Protein AF-A0AAW1RHQ0-F1 (afdb_monomer_lite)

Foldseek 3Di:
DLVVLLVLQLPLPDNVSNVLSNVVSVPCSVVDDPVLVVLSVVLSPDRDVLNVCCLCVLDPDDPSLVPRPNSVVSSVSSNVVCVVPPDPVRDDDRPDDDDPDPPPVPPDDDDDDDDDDDDD

Organism: NCBI:txid381761

Secondary structure (DSSP, 8-state):
-HHHHHHHHT-SS-HHHHHHHHHHHHHHGGG--HHHHHHHHHHHTS-HHHHHHHHHTSSPPPHHHHT-HHHHHHHHHHHHHHHHHS-GGGPPPTT-----S---TT----PPPPPP----

Sequence (120 aa):
MVNRLLYRSRQRGFLEMDLLVGQFAARRLPQMTEPELVAFSTVLDQENPDLFKWLTGQEAPSDAMEK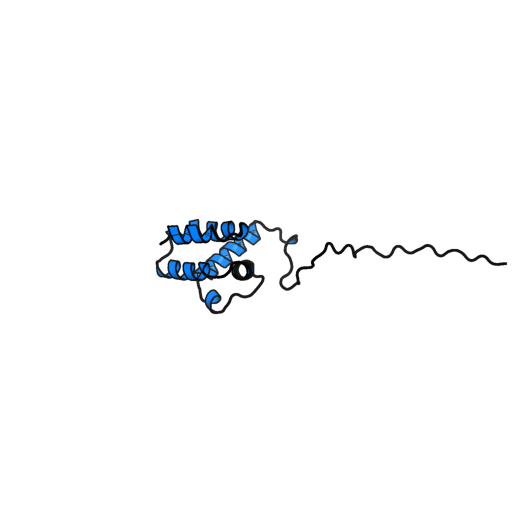NNTFKELREHVQAQLAAHCAPDATSVPGKPWVRGWDDNDVAPTKAPQAGELVS

InterPro domains:
  IPR005631 Flavinator of succinate dehydrogenase [PF03937] (3-77)
  IPR036714 Flavinator of succinate dehydrogenase superfamily [G3DSA:1.10.150.250] (1-83)
  IPR036714 Flavinator of succinate dehydrogenase superfamily [SSF109910] (3-66)

Structure (mmCIF, N/CA/C/O backbone):
data_AF-A0AAW1RHQ0-F1
#
_entry.id   AF-A0AAW1RHQ0-F1
#
loop_
_atom_site.group_PDB
_atom_site.id
_atom_site.type_symbol
_atom_site.label_atom_id
_atom_site.label_alt_id
_atom_site.label_comp_id
_atom_site.label_asym_id
_atom_site.label_entity_id
_atom_site.label_seq_id
_atom_site.pdbx_PDB_ins_code
_atom_site.Cartn_x
_atom_site.Cartn_y
_atom_site.Cartn_z
_atom_site.occupancy
_atom_site.B_iso_or_equiv
_atom_site.auth_seq_id
_atom_site.auth_comp_id
_atom_site.auth_asym_id
_atom_site.auth_atom_id
_atom_site.pdbx_PDB_model_num
ATOM 1 N N . MET A 1 1 ? -14.736 7.890 5.511 1.00 76.88 1 MET A N 1
ATOM 2 C CA . MET A 1 1 ? -13.412 7.240 5.654 1.00 76.88 1 MET A CA 1
ATOM 3 C C . MET A 1 1 ? -12.788 6.912 4.293 1.00 76.88 1 MET A C 1
ATOM 5 O O . MET A 1 1 ? -11.738 7.456 3.977 1.00 76.88 1 MET A O 1
ATOM 9 N N . VAL A 1 2 ? -13.463 6.110 3.459 1.00 87.75 2 VAL A N 1
ATOM 10 C CA . VAL A 1 2 ? -12.967 5.602 2.160 1.00 87.75 2 VAL A CA 1
ATOM 11 C C . VAL A 1 2 ? -12.448 6.691 1.212 1.00 87.75 2 VAL A C 1
ATOM 13 O O . VAL A 1 2 ? -11.311 6.607 0.763 1.00 87.75 2 VAL A O 1
ATOM 16 N N . ASN A 1 3 ? -13.213 7.763 0.977 1.00 89.88 3 ASN A N 1
ATOM 17 C CA . ASN A 1 3 ? -12.796 8.832 0.055 1.00 89.88 3 ASN A CA 1
ATOM 18 C C . ASN A 1 3 ? -11.494 9.529 0.485 1.00 89.88 3 ASN A C 1
ATOM 20 O O . ASN A 1 3 ? -10.689 9.907 -0.360 1.00 89.88 3 ASN A O 1
ATOM 24 N N . ARG A 1 4 ? -11.259 9.661 1.798 1.00 91.81 4 ARG A N 1
ATOM 25 C CA . ARG A 1 4 ? -10.027 10.255 2.338 1.00 91.81 4 ARG A CA 1
ATOM 26 C C . ARG A 1 4 ? -8.821 9.347 2.093 1.00 91.81 4 ARG A C 1
ATOM 28 O O . ARG A 1 4 ? -7.761 9.845 1.730 1.00 91.81 4 ARG A O 1
ATOM 35 N N . LEU A 1 5 ? -8.983 8.036 2.275 1.00 92.38 5 LEU A N 1
ATOM 36 C CA . LEU A 1 5 ? -7.925 7.053 2.021 1.00 92.38 5 LEU A CA 1
ATOM 37 C C . LEU A 1 5 ? -7.617 6.945 0.526 1.00 92.38 5 LEU A C 1
ATOM 39 O O . LEU A 1 5 ? -6.451 6.937 0.145 1.00 92.38 5 LEU A O 1
ATOM 43 N N . LEU A 1 6 ? -8.648 6.966 -0.323 1.00 93.31 6 LEU A N 1
ATOM 44 C CA . LEU A 1 6 ? -8.476 6.985 -1.774 1.00 93.31 6 LEU A CA 1
ATOM 45 C C . LEU A 1 6 ? -7.719 8.237 -2.229 1.00 93.31 6 LEU A C 1
ATOM 47 O O . LEU A 1 6 ? -6.787 8.144 -3.022 1.00 93.31 6 LEU A O 1
ATOM 51 N N . TYR A 1 7 ? -8.073 9.404 -1.695 1.00 92.75 7 TYR A N 1
ATOM 52 C CA . TYR A 1 7 ? -7.362 10.642 -1.996 1.00 92.75 7 TYR A CA 1
ATOM 53 C C . TYR A 1 7 ? -5.893 10.581 -1.552 1.00 92.75 7 TYR A C 1
ATOM 55 O O . TYR A 1 7 ? -5.004 10.838 -2.358 1.00 92.75 7 TYR A O 1
ATOM 63 N N . ARG A 1 8 ? -5.625 10.143 -0.312 1.00 92.12 8 ARG A N 1
ATOM 64 C CA . ARG A 1 8 ? -4.252 9.966 0.198 1.00 92.12 8 ARG A CA 1
ATOM 65 C C . ARG A 1 8 ? -3.440 8.948 -0.604 1.00 92.12 8 ARG A C 1
ATOM 67 O O . ARG A 1 8 ? -2.235 9.115 -0.724 1.00 92.12 8 ARG A O 1
ATOM 74 N N . SER A 1 9 ? -4.079 7.920 -1.164 1.00 91.44 9 SER A N 1
ATOM 75 C CA . SER A 1 9 ? -3.396 6.927 -2.005 1.00 91.44 9 SER A CA 1
ATOM 76 C C . SER A 1 9 ? -2.945 7.465 -3.366 1.00 91.44 9 SER A C 1
ATOM 78 O O . SER A 1 9 ? -2.086 6.853 -3.984 1.00 91.44 9 SER A O 1
ATOM 80 N N . ARG A 1 10 ? -3.521 8.588 -3.822 1.00 91.75 10 ARG A N 1
ATOM 81 C CA . ARG A 1 10 ? -3.255 9.210 -5.131 1.00 91.75 10 ARG A CA 1
ATOM 82 C C . ARG A 1 10 ? -2.448 10.508 -5.047 1.00 91.75 10 ARG A C 1
ATOM 84 O O . ARG A 1 10 ? -2.269 11.171 -6.062 1.00 91.75 10 ARG A O 1
ATOM 91 N N . GLN A 1 11 ? -2.082 10.936 -3.841 1.00 89.94 11 GLN A N 1
ATOM 92 C CA . GLN A 1 11 ? -1.378 12.196 -3.603 1.00 89.94 11 GLN A CA 1
ATOM 93 C C . GLN A 1 11 ? -0.148 11.976 -2.741 1.00 89.94 11 GLN A C 1
ATOM 95 O O . GLN A 1 11 ? 0.004 12.570 -1.672 1.00 89.94 11 GLN A O 1
ATOM 100 N N . ARG A 1 12 ? 0.723 11.083 -3.200 1.00 87.81 12 ARG A N 1
ATOM 101 C CA . ARG A 1 12 ? 1.992 10.800 -2.538 1.00 87.81 12 ARG A CA 1
ATOM 102 C C . ARG A 1 12 ? 3.158 11.557 -3.166 1.00 87.81 12 ARG A C 1
ATOM 104 O O . ARG A 1 12 ? 4.201 11.649 -2.532 1.00 87.81 12 ARG A O 1
ATOM 111 N N . GLY A 1 13 ? 2.985 12.135 -4.358 1.00 86.38 13 GLY A N 1
ATOM 112 C CA . GLY A 1 13 ? 4.032 12.899 -5.051 1.00 86.38 13 GLY A CA 1
ATOM 113 C C . GLY A 1 13 ? 4.995 12.026 -5.858 1.00 86.38 13 GLY A C 1
ATOM 114 O O . GLY A 1 13 ? 5.976 12.533 -6.394 1.00 86.38 13 GLY A O 1
ATOM 115 N N . PHE A 1 14 ? 4.700 10.728 -5.962 1.00 88.25 14 PHE A N 1
ATOM 116 C CA . PHE A 1 14 ? 5.425 9.759 -6.773 1.00 88.25 14 PHE A CA 1
ATOM 117 C C . PHE A 1 14 ? 4.410 9.087 -7.690 1.00 88.25 14 PHE A C 1
ATOM 119 O O . PHE A 1 14 ? 3.572 8.312 -7.223 1.00 88.25 14 PHE A O 1
ATOM 126 N N . LEU A 1 15 ? 4.454 9.428 -8.981 1.00 89.56 15 LEU A N 1
ATOM 127 C CA . LEU A 1 15 ? 3.421 9.040 -9.941 1.00 89.56 15 LEU A CA 1
ATOM 128 C C . LEU A 1 15 ? 3.271 7.517 -10.008 1.00 89.56 15 LEU A C 1
ATOM 130 O O . LEU A 1 15 ? 2.156 7.003 -10.056 1.00 89.56 15 LEU A O 1
ATOM 134 N N . GLU A 1 16 ? 4.383 6.791 -9.948 1.00 89.25 16 GLU A N 1
ATOM 135 C CA . GLU A 1 16 ? 4.420 5.333 -9.936 1.00 89.25 16 GLU A CA 1
ATOM 136 C C . GLU A 1 16 ? 3.666 4.766 -8.729 1.00 89.25 16 GLU A C 1
ATOM 138 O O . GLU A 1 16 ? 2.857 3.850 -8.873 1.00 89.25 16 GLU A O 1
ATOM 143 N N . MET A 1 17 ? 3.869 5.338 -7.539 1.00 91.06 17 MET A N 1
ATOM 144 C CA . MET A 1 17 ? 3.136 4.919 -6.344 1.00 91.06 17 MET A CA 1
ATOM 145 C C . MET A 1 17 ? 1.660 5.287 -6.420 1.00 91.06 17 MET A C 1
ATOM 147 O O . MET A 1 17 ? 0.816 4.479 -6.036 1.00 91.06 17 MET A O 1
ATOM 151 N N . ASP A 1 18 ? 1.347 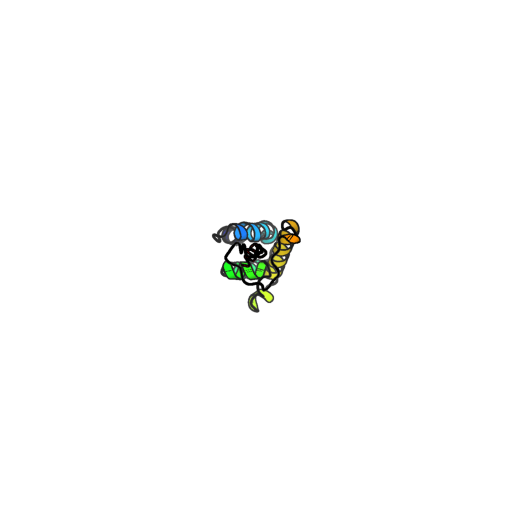6.482 -6.918 1.00 92.31 18 ASP A N 1
ATOM 152 C CA . ASP A 1 18 ? -0.028 6.956 -7.051 1.00 92.31 18 ASP A CA 1
ATOM 153 C C . ASP A 1 18 ? -0.832 6.051 -8.002 1.00 92.31 18 ASP A C 1
ATOM 155 O O . ASP A 1 18 ? -2.009 5.777 -7.754 1.00 92.31 18 ASP A O 1
ATOM 159 N N . LEU A 1 19 ? -0.194 5.518 -9.050 1.00 91.50 19 LEU A N 1
ATOM 160 C CA . LEU A 1 19 ? -0.796 4.532 -9.948 1.00 91.50 19 LEU A CA 1
ATOM 161 C C . LEU A 1 19 ? -0.960 3.166 -9.269 1.00 91.50 19 LEU A C 1
ATOM 163 O O . LEU A 1 19 ? -2.078 2.650 -9.214 1.00 91.50 19 LEU A O 1
ATOM 167 N N . LEU A 1 20 ? 0.118 2.606 -8.713 1.00 91.81 20 LEU A N 1
ATOM 168 C CA . LEU A 1 20 ? 0.118 1.272 -8.101 1.00 91.81 20 LEU A CA 1
ATOM 169 C C . LEU A 1 20 ? -0.847 1.182 -6.907 1.00 91.81 20 LEU A C 1
ATOM 171 O O . LEU A 1 20 ? -1.741 0.334 -6.856 1.00 91.81 20 LEU A O 1
ATOM 175 N N . VAL A 1 21 ? -0.701 2.093 -5.945 1.00 93.38 21 VAL A N 1
ATOM 176 C CA . VAL A 1 21 ? -1.509 2.109 -4.720 1.00 93.38 21 VAL A CA 1
ATOM 177 C C . VAL A 1 21 ? -2.908 2.648 -5.009 1.00 93.38 21 VAL A C 1
ATOM 179 O O . VAL A 1 21 ? -3.889 2.122 -4.481 1.00 93.38 21 VAL A O 1
ATOM 182 N N . GLY A 1 22 ? -3.042 3.652 -5.879 1.00 93.06 22 GLY A N 1
ATOM 183 C CA . GLY A 1 22 ? -4.336 4.237 -6.227 1.00 93.06 22 GLY A CA 1
ATOM 184 C C . GLY A 1 22 ? -5.260 3.274 -6.976 1.00 93.06 22 GLY A C 1
ATOM 185 O O . GLY A 1 22 ? -6.476 3.296 -6.747 1.00 93.06 22 GLY A O 1
ATOM 186 N N . GLN A 1 23 ? -4.719 2.403 -7.837 1.00 93.31 23 GLN A N 1
ATOM 187 C CA . GLN A 1 23 ? -5.513 1.400 -8.551 1.00 93.31 23 GLN A CA 1
ATOM 188 C C . GLN A 1 23 ? -5.958 0.252 -7.633 1.00 93.31 23 GLN A C 1
ATOM 190 O O . GLN A 1 23 ? -7.087 -0.236 -7.766 1.00 93.31 23 GLN A O 1
ATOM 195 N N . PHE A 1 24 ? -5.111 -0.151 -6.681 1.00 95.00 24 PHE A N 1
ATOM 196 C CA . PHE A 1 24 ? -5.491 -1.073 -5.608 1.00 95.00 24 PHE A CA 1
ATOM 197 C C . PHE A 1 24 ? -6.597 -0.469 -4.733 1.00 95.00 24 PHE A C 1
ATOM 199 O O . PHE A 1 24 ? -7.659 -1.070 -4.553 1.00 95.00 24 PHE A O 1
ATOM 206 N N . ALA A 1 25 ? -6.384 0.758 -4.253 1.00 94.69 25 ALA A N 1
ATOM 207 C CA . ALA A 1 25 ? -7.293 1.465 -3.361 1.00 94.69 25 ALA A CA 1
ATOM 208 C C . ALA A 1 25 ? -8.684 1.647 -3.984 1.00 94.69 25 ALA A C 1
ATOM 210 O O . ALA A 1 25 ? -9.692 1.373 -3.335 1.00 94.69 25 ALA A O 1
ATOM 211 N N . ALA A 1 26 ? -8.760 2.037 -5.259 1.00 94.00 26 ALA A N 1
ATOM 212 C CA . ALA A 1 26 ? -10.033 2.202 -5.962 1.00 94.00 26 ALA A CA 1
ATOM 213 C C . ALA A 1 26 ? -10.853 0.901 -6.041 1.00 94.00 26 ALA A C 1
ATOM 215 O O . ALA A 1 26 ? -12.081 0.952 -6.023 1.00 94.00 26 ALA A O 1
ATOM 216 N N . ARG A 1 27 ? -10.184 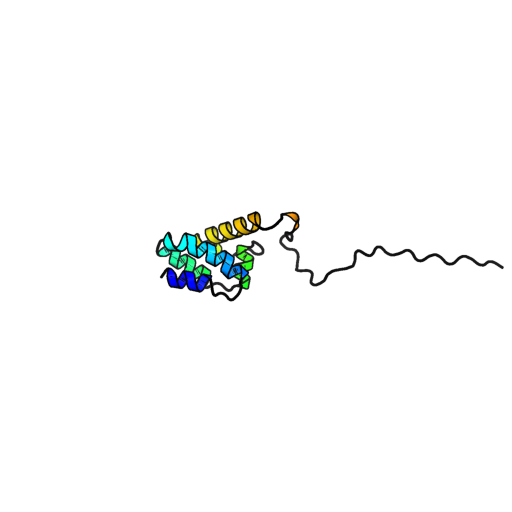-0.258 -6.115 1.00 93.50 27 ARG A N 1
ATOM 217 C CA . ARG A 1 27 ? -10.832 -1.572 -6.229 1.00 93.50 27 ARG A CA 1
ATOM 218 C C . ARG A 1 27 ? -11.191 -2.177 -4.874 1.00 93.50 27 ARG A C 1
ATOM 220 O O . ARG A 1 27 ? -12.279 -2.738 -4.740 1.00 93.50 27 ARG A O 1
ATOM 227 N N . ARG A 1 28 ? -10.302 -2.078 -3.880 1.00 93.81 28 ARG A N 1
ATOM 228 C CA . ARG A 1 28 ? -10.468 -2.763 -2.588 1.00 93.81 28 ARG A CA 1
ATOM 229 C C . ARG A 1 28 ? -11.127 -1.910 -1.507 1.00 93.81 28 ARG A C 1
ATOM 231 O O . ARG A 1 28 ? -11.925 -2.459 -0.757 1.00 93.81 28 ARG A O 1
ATOM 238 N N . LEU A 1 29 ? -10.894 -0.592 -1.447 1.00 92.25 29 LEU A N 1
ATOM 239 C CA . LEU A 1 29 ? -11.462 0.251 -0.379 1.00 92.25 29 LEU A CA 1
ATOM 240 C C . LEU A 1 29 ? -12.996 0.169 -0.237 1.00 92.25 29 LEU A C 1
ATOM 242 O O . LEU A 1 29 ? -13.461 0.213 0.899 1.00 92.25 29 LEU A O 1
ATOM 246 N N . PRO A 1 30 ? -13.801 0.045 -1.314 1.00 92.31 30 PRO A N 1
ATOM 247 C CA . PRO A 1 30 ? -15.255 -0.097 -1.177 1.00 92.31 30 PRO A CA 1
ATOM 248 C C . PRO A 1 30 ? -15.703 -1.426 -0.549 1.00 92.31 30 PRO A C 1
ATOM 250 O O . PRO A 1 30 ? -16.843 -1.530 -0.112 1.00 92.31 30 PRO A O 1
ATOM 253 N N . GLN A 1 31 ? -14.832 -2.439 -0.545 1.00 93.12 31 GLN A N 1
ATOM 254 C CA . GLN A 1 31 ? -15.112 -3.803 -0.082 1.00 93.12 31 GLN A CA 1
ATOM 255 C C . GLN A 1 31 ? -14.469 -4.105 1.280 1.00 93.12 31 GLN A C 1
ATOM 257 O O . GLN A 1 31 ? -14.712 -5.167 1.845 1.00 93.12 31 GLN A O 1
ATOM 262 N N . MET A 1 32 ? -13.638 -3.192 1.787 1.00 92.81 32 MET A N 1
ATOM 263 C CA . MET A 1 32 ? -12.924 -3.350 3.049 1.00 92.81 32 MET A CA 1
ATOM 264 C C . MET A 1 32 ? -13.822 -3.049 4.249 1.00 92.81 32 MET A C 1
ATOM 266 O O . MET A 1 32 ? -14.589 -2.084 4.269 1.00 92.81 32 MET A O 1
ATOM 270 N N . THR A 1 33 ? -13.655 -3.855 5.284 1.00 94.75 33 THR A N 1
ATOM 271 C CA . THR A 1 33 ? -14.200 -3.646 6.622 1.00 94.75 33 THR A CA 1
ATOM 272 C C . THR A 1 33 ? -13.447 -2.531 7.356 1.00 94.75 33 THR A C 1
ATOM 274 O O . THR A 1 33 ? -12.326 -2.160 7.012 1.00 94.75 33 THR A O 1
ATOM 277 N N . GLU A 1 34 ? -14.047 -1.980 8.409 1.00 92.94 34 GLU A N 1
ATOM 278 C CA . GLU A 1 34 ? -13.424 -0.934 9.226 1.00 92.94 34 GLU A CA 1
ATOM 279 C C . GLU A 1 34 ? -12.007 -1.269 9.750 1.00 92.94 34 GLU A C 1
ATOM 281 O O . GLU A 1 34 ? -11.122 -0.424 9.583 1.00 92.94 34 GLU A O 1
ATOM 286 N N . PRO A 1 35 ? -11.714 -2.471 10.297 1.00 93.81 35 PRO A N 1
ATOM 287 C CA . PRO A 1 35 ? -10.349 -2.815 10.704 1.00 93.81 35 PRO A CA 1
ATOM 288 C C . PRO A 1 35 ? -9.363 -2.870 9.527 1.00 93.81 35 PRO A C 1
ATOM 290 O O . PRO A 1 35 ? -8.208 -2.475 9.682 1.00 93.81 35 PRO A O 1
ATOM 293 N N . GLU A 1 36 ? -9.802 -3.286 8.337 1.00 93.44 36 GLU A N 1
ATOM 294 C CA . GLU A 1 36 ? -8.959 -3.291 7.133 1.00 93.44 36 GLU A CA 1
ATOM 295 C C . GLU A 1 36 ? -8.665 -1.871 6.640 1.00 93.44 36 GLU A C 1
ATOM 297 O O . GLU A 1 36 ? -7.549 -1.596 6.198 1.00 93.44 36 GLU A O 1
ATOM 302 N N . LEU A 1 37 ? -9.625 -0.948 6.765 1.00 94.19 37 LEU A N 1
ATOM 303 C CA . LEU A 1 37 ? -9.422 0.470 6.457 1.00 94.19 37 LEU A CA 1
ATOM 304 C C . LEU A 1 37 ? -8.417 1.121 7.415 1.00 94.19 37 LEU A C 1
ATOM 306 O O . LEU A 1 37 ? -7.605 1.941 6.982 1.00 94.19 37 LEU A O 1
ATOM 310 N N . VAL A 1 38 ? -8.442 0.755 8.701 1.00 94.75 38 VAL A N 1
ATOM 311 C CA . VAL A 1 38 ? -7.439 1.201 9.682 1.00 94.75 38 VAL A CA 1
ATOM 312 C C . VAL A 1 38 ? -6.067 0.636 9.329 1.00 94.75 38 VAL A C 1
ATOM 314 O O . VAL A 1 38 ? -5.103 1.395 9.242 1.00 94.75 38 VAL A O 1
ATOM 317 N N . ALA A 1 39 ? -5.988 -0.663 9.031 1.00 94.50 39 ALA A N 1
ATOM 318 C CA . ALA A 1 39 ? -4.750 -1.304 8.605 1.00 94.50 39 ALA A CA 1
ATOM 319 C C . ALA A 1 39 ? -4.188 -0.669 7.322 1.00 94.50 39 ALA A C 1
ATOM 321 O O . ALA A 1 39 ? -2.981 -0.443 7.225 1.00 94.50 39 ALA A O 1
ATOM 322 N N . PHE A 1 40 ? -5.047 -0.312 6.361 1.00 95.06 40 PHE A N 1
ATOM 323 C CA . PHE A 1 40 ? -4.642 0.417 5.160 1.00 95.06 40 PHE A CA 1
ATOM 324 C C . PHE A 1 40 ? -4.156 1.832 5.477 1.00 95.06 40 PHE A C 1
ATOM 326 O O . PHE A 1 40 ? -3.176 2.287 4.894 1.00 95.06 40 PHE A O 1
ATOM 333 N N . SER A 1 41 ? -4.796 2.530 6.420 1.00 94.44 41 SER A N 1
ATOM 334 C CA . SER A 1 41 ? -4.321 3.838 6.878 1.00 94.44 41 SER A CA 1
ATOM 335 C C . SER A 1 41 ? -2.897 3.749 7.424 1.00 94.44 41 SER A C 1
ATOM 337 O O . SER A 1 41 ? -2.079 4.589 7.071 1.00 94.44 41 SER A O 1
ATOM 339 N N . THR A 1 42 ? -2.573 2.710 8.201 1.00 94.44 42 THR A N 1
ATOM 340 C CA . THR A 1 42 ? -1.212 2.495 8.722 1.00 94.44 42 THR A CA 1
ATOM 341 C C . THR A 1 42 ? -0.189 2.280 7.605 1.00 94.44 42 THR A C 1
ATOM 343 O O . THR A 1 42 ? 0.932 2.776 7.702 1.00 94.44 42 THR A O 1
ATOM 346 N N . VAL A 1 43 ? -0.568 1.591 6.520 1.00 93.81 43 VAL A N 1
ATOM 347 C CA . VAL A 1 43 ? 0.274 1.484 5.312 1.00 93.81 43 VAL A CA 1
ATOM 348 C C . VAL A 1 43 ? 0.461 2.861 4.675 1.00 93.81 43 VAL A C 1
ATOM 350 O O . VAL A 1 43 ? 1.569 3.229 4.291 1.00 93.81 43 VAL A O 1
ATOM 353 N N . LEU A 1 44 ? -0.613 3.654 4.603 1.00 92.56 44 LEU A N 1
ATOM 354 C CA . LEU A 1 44 ? -0.573 5.000 4.040 1.00 92.56 44 LEU A CA 1
ATOM 355 C C . LEU A 1 44 ? 0.184 6.032 4.898 1.00 92.56 44 LEU A C 1
ATOM 357 O O . LEU A 1 44 ? 0.421 7.139 4.405 1.00 92.56 44 LEU A O 1
ATOM 361 N N . ASP A 1 45 ? 0.566 5.695 6.125 1.00 93.19 45 ASP A N 1
ATOM 362 C CA . ASP A 1 45 ? 1.410 6.529 6.986 1.00 93.19 45 ASP A CA 1
ATOM 363 C C . ASP A 1 45 ? 2.911 6.200 6.839 1.00 93.19 45 ASP A C 1
ATOM 365 O O . ASP A 1 45 ? 3.740 6.882 7.430 1.00 93.19 45 ASP A O 1
ATOM 369 N N . GLN A 1 46 ? 3.277 5.192 6.034 1.00 93.31 46 GLN A N 1
ATOM 370 C CA . GLN A 1 46 ? 4.676 4.891 5.710 1.00 93.31 46 GLN A CA 1
ATOM 371 C C . GLN A 1 46 ? 5.231 5.828 4.629 1.00 93.31 46 GLN A C 1
ATOM 373 O O . GLN A 1 46 ? 4.536 6.156 3.651 1.00 93.31 46 GLN A O 1
ATOM 378 N N . GLU A 1 47 ? 6.512 6.170 4.782 1.00 90.81 47 GLU A N 1
ATOM 379 C CA . GLU A 1 47 ? 7.291 6.983 3.847 1.00 90.81 47 GLU A CA 1
ATOM 380 C C . GLU A 1 47 ? 7.398 6.320 2.467 1.00 90.81 47 GLU A C 1
ATOM 382 O O . GLU A 1 47 ? 7.521 5.100 2.335 1.00 90.81 47 GLU A O 1
ATOM 387 N N . ASN A 1 48 ? 7.364 7.137 1.413 1.00 89.81 48 ASN A N 1
ATOM 388 C CA . ASN A 1 48 ? 7.353 6.651 0.032 1.00 89.81 48 ASN A CA 1
ATOM 389 C C . ASN A 1 48 ? 8.570 5.796 -0.360 1.00 89.81 48 ASN A C 1
ATOM 391 O O . ASN A 1 48 ? 8.352 4.742 -0.960 1.00 89.81 48 ASN A O 1
ATOM 395 N N . PRO A 1 49 ? 9.826 6.195 -0.061 1.00 88.94 49 PRO A N 1
ATOM 396 C CA . PRO A 1 49 ? 10.996 5.450 -0.523 1.00 88.94 49 PRO A CA 1
ATOM 397 C C . PRO A 1 49 ? 11.033 4.026 0.028 1.00 88.94 49 PRO A C 1
ATOM 399 O O . PRO A 1 49 ? 11.336 3.088 -0.707 1.00 88.94 49 PRO A O 1
ATOM 402 N N . ASP A 1 50 ? 10.691 3.858 1.302 1.00 90.94 50 ASP A N 1
ATOM 403 C CA . ASP A 1 50 ? 10.736 2.557 1.962 1.00 90.94 50 ASP A CA 1
ATOM 404 C C . ASP A 1 50 ? 9.528 1.709 1.572 1.00 90.94 50 ASP A C 1
ATOM 406 O O . ASP A 1 50 ? 9.689 0.551 1.184 1.00 90.94 50 ASP A O 1
ATOM 410 N N . LEU A 1 51 ? 8.331 2.311 1.514 1.00 92.00 51 LEU A N 1
ATOM 411 C CA . LEU A 1 51 ? 7.144 1.618 1.023 1.00 92.00 51 LEU A CA 1
ATOM 412 C C . LEU A 1 51 ? 7.353 1.093 -0.405 1.00 92.00 51 LEU A C 1
ATOM 414 O O . LEU A 1 51 ? 6.983 -0.041 -0.704 1.00 92.00 51 LEU A O 1
ATOM 418 N N . PHE A 1 52 ? 7.983 1.876 -1.281 1.00 90.81 52 PHE A N 1
ATOM 419 C CA . PHE A 1 52 ? 8.281 1.450 -2.645 1.00 90.81 52 PHE A CA 1
ATOM 420 C C . PHE A 1 52 ? 9.242 0.253 -2.690 1.00 90.81 52 PHE A C 1
ATOM 422 O O . PHE A 1 52 ? 8.975 -0.715 -3.409 1.00 90.81 52 PHE A O 1
ATOM 429 N N . LYS A 1 53 ? 10.326 0.263 -1.902 1.00 90.62 53 LYS A N 1
ATOM 430 C CA . LYS A 1 53 ? 11.265 -0.873 -1.823 1.00 90.62 53 LYS A CA 1
ATOM 431 C C . LYS A 1 53 ? 10.571 -2.145 -1.341 1.00 90.62 53 LYS A C 1
ATOM 433 O O . LYS A 1 53 ? 10.799 -3.210 -1.912 1.00 90.62 53 LYS A O 1
ATOM 438 N N . TRP A 1 54 ? 9.694 -2.040 -0.344 1.00 93.44 54 TRP A N 1
ATOM 439 C CA . TRP A 1 54 ? 8.978 -3.200 0.188 1.00 93.44 54 TRP A CA 1
ATOM 440 C C . TRP A 1 54 ? 7.936 -3.746 -0.793 1.00 93.44 54 TRP A C 1
ATOM 442 O O . TRP A 1 54 ? 7.798 -4.961 -0.937 1.00 93.44 54 TRP A O 1
ATOM 452 N N . LEU A 1 55 ? 7.216 -2.868 -1.501 1.00 92.06 55 LEU A N 1
ATOM 453 C CA . LEU A 1 55 ? 6.218 -3.268 -2.500 1.00 92.06 55 LEU A CA 1
ATOM 454 C C . LEU A 1 55 ? 6.856 -3.917 -3.734 1.00 92.06 55 LEU A C 1
ATOM 456 O O . LEU A 1 55 ? 6.325 -4.890 -4.264 1.00 92.06 55 LEU A O 1
ATOM 460 N N . THR A 1 56 ? 8.010 -3.406 -4.167 1.00 89.31 56 THR A N 1
ATOM 461 C CA . THR A 1 56 ? 8.774 -3.955 -5.302 1.00 89.31 56 THR A CA 1
ATOM 462 C C . THR A 1 56 ? 9.627 -5.171 -4.930 1.00 89.31 56 THR A C 1
ATOM 464 O O . THR A 1 56 ? 10.174 -5.821 -5.815 1.00 89.31 56 THR A O 1
ATOM 467 N N . GLY A 1 57 ? 9.730 -5.511 -3.641 1.00 87.88 57 GLY A N 1
ATOM 468 C CA . GLY A 1 57 ? 10.538 -6.634 -3.156 1.00 87.88 57 GLY A CA 1
ATOM 469 C C . GLY A 1 57 ? 12.049 -6.376 -3.157 1.00 87.88 57 GLY A C 1
ATOM 470 O O . GLY A 1 57 ? 12.822 -7.325 -3.072 1.00 87.88 57 GLY A O 1
ATOM 471 N N . GLN A 1 58 ? 12.482 -5.114 -3.251 1.00 86.56 58 GLN A N 1
ATOM 472 C CA . GLN A 1 58 ? 13.897 -4.734 -3.149 1.00 86.56 58 GLN A CA 1
ATOM 473 C C . GLN A 1 58 ? 14.439 -4.888 -1.721 1.00 86.56 58 GLN A C 1
ATOM 475 O O . GLN A 1 58 ? 15.620 -5.172 -1.541 1.00 86.56 58 GLN A O 1
ATOM 480 N N . GLU A 1 59 ? 13.582 -4.704 -0.714 1.00 90.19 59 GLU A N 1
ATOM 481 C CA . GLU A 1 59 ? 13.919 -4.847 0.703 1.00 90.19 59 GLU A CA 1
ATOM 482 C C . GLU A 1 59 ? 12.789 -5.565 1.452 1.00 90.19 59 GLU A C 1
ATOM 484 O O . GLU A 1 59 ? 11.621 -5.495 1.058 1.00 90.19 59 GLU A O 1
ATOM 489 N N . ALA A 1 60 ? 13.134 -6.254 2.542 1.00 90.00 60 ALA A N 1
ATOM 490 C CA . ALA A 1 60 ? 12.146 -6.851 3.428 1.00 90.00 60 ALA A CA 1
ATOM 491 C C . ALA A 1 60 ? 11.374 -5.757 4.198 1.00 90.00 60 ALA A C 1
ATOM 493 O O . ALA A 1 60 ? 11.990 -4.821 4.709 1.00 90.00 60 ALA A O 1
ATOM 494 N N . PRO A 1 61 ? 10.038 -5.862 4.307 1.00 92.50 61 PRO A N 1
ATOM 495 C CA . PRO A 1 61 ? 9.247 -4.938 5.110 1.00 92.50 61 PRO A CA 1
ATOM 496 C C . PRO A 1 61 ? 9.574 -5.069 6.602 1.00 92.50 61 PRO A C 1
ATOM 498 O O . P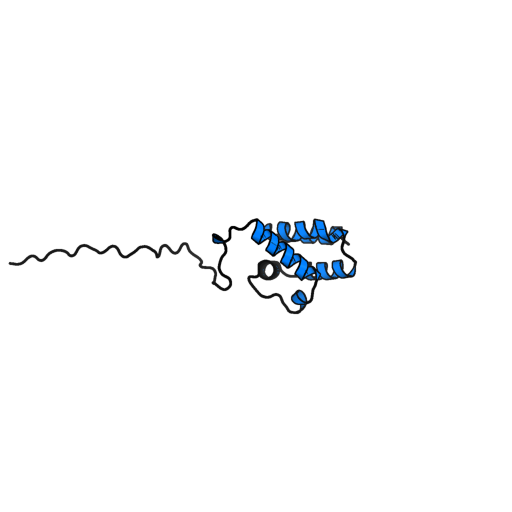RO A 1 61 ? 10.035 -6.109 7.070 1.00 92.50 61 PRO A O 1
ATOM 501 N N . SER A 1 62 ? 9.265 -4.024 7.370 1.00 91.50 62 SER A N 1
ATOM 502 C CA . SER A 1 62 ? 9.342 -4.080 8.834 1.00 91.50 62 SER A CA 1
ATOM 503 C C . SER A 1 62 ? 8.371 -5.113 9.424 1.00 91.50 62 SER A C 1
ATOM 505 O O . SER A 1 62 ? 7.319 -5.396 8.844 1.00 91.50 62 SER A O 1
ATOM 507 N N . ASP A 1 63 ? 8.660 -5.617 10.629 1.00 91.44 63 ASP A N 1
ATOM 508 C CA . ASP A 1 63 ? 7.814 -6.609 11.321 1.00 91.44 63 ASP A CA 1
ATOM 509 C C . ASP A 1 63 ? 6.351 -6.165 11.477 1.00 91.44 63 ASP A C 1
ATOM 511 O O . ASP A 1 63 ? 5.433 -6.987 11.495 1.00 91.44 63 ASP A O 1
ATOM 515 N N . ALA A 1 64 ? 6.119 -4.856 11.614 1.00 90.38 64 ALA A N 1
ATOM 516 C CA . ALA A 1 64 ? 4.779 -4.288 11.711 1.00 90.38 64 ALA A CA 1
ATOM 517 C C . ALA A 1 64 ? 4.023 -4.382 10.377 1.00 90.38 64 ALA A C 1
ATOM 519 O O . ALA A 1 64 ? 2.832 -4.697 10.364 1.00 90.38 64 ALA A O 1
ATOM 520 N N . MET A 1 65 ? 4.708 -4.140 9.256 1.00 91.56 65 MET A N 1
ATOM 521 C CA . MET A 1 65 ? 4.120 -4.235 7.919 1.00 91.56 65 MET A CA 1
ATOM 5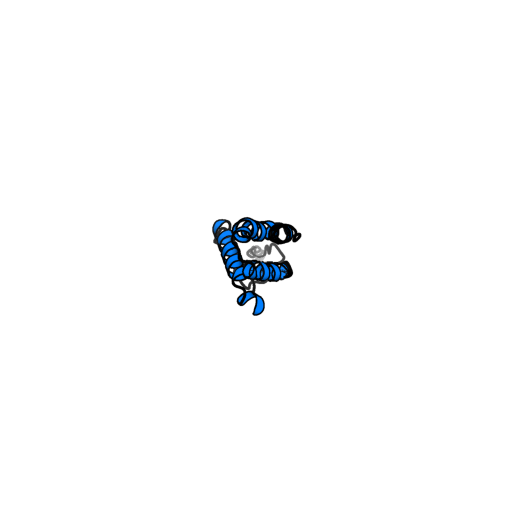22 C C . MET A 1 65 ? 3.942 -5.690 7.486 1.00 91.56 65 MET A C 1
ATOM 524 O O . MET A 1 65 ? 2.897 -6.037 6.942 1.00 91.56 65 MET A O 1
ATOM 528 N N . GLU A 1 66 ? 4.879 -6.575 7.823 1.00 92.06 66 GLU A N 1
ATOM 529 C CA . GLU A 1 66 ? 4.771 -8.010 7.526 1.00 92.06 66 GLU A CA 1
ATOM 530 C C . GLU A 1 66 ? 3.628 -8.695 8.304 1.00 92.06 66 GLU A C 1
ATOM 532 O O . GLU A 1 66 ? 3.159 -9.765 7.926 1.00 92.06 66 GLU A O 1
ATOM 537 N N . LYS A 1 67 ? 3.108 -8.088 9.376 1.00 93.56 67 LYS A N 1
ATOM 538 C CA . LYS A 1 67 ? 1.905 -8.578 10.081 1.00 93.56 67 LYS A CA 1
ATOM 539 C C . LYS A 1 67 ? 0.598 -8.014 9.521 1.00 93.56 67 LYS A C 1
ATOM 541 O O . LYS A 1 67 ? -0.470 -8.523 9.852 1.00 93.56 67 LYS A O 1
ATOM 546 N N . ASN A 1 68 ? 0.659 -6.980 8.688 1.00 94.31 68 ASN A N 1
ATOM 547 C CA . ASN A 1 68 ? -0.518 -6.311 8.153 1.00 94.31 68 ASN A CA 1
ATOM 548 C C . ASN A 1 68 ? -1.040 -7.053 6.909 1.00 94.31 68 ASN A C 1
ATOM 550 O O . ASN A 1 68 ? -0.403 -7.059 5.857 1.00 94.31 68 ASN A O 1
ATOM 554 N N . ASN A 1 69 ? -2.220 -7.667 7.016 1.00 94.31 69 ASN A N 1
ATOM 555 C CA . ASN A 1 69 ? -2.825 -8.411 5.905 1.00 94.31 69 ASN A CA 1
ATOM 556 C C . ASN A 1 69 ? -3.117 -7.516 4.694 1.00 94.31 69 ASN A C 1
ATOM 558 O O . ASN A 1 69 ? -2.848 -7.912 3.563 1.00 94.31 69 ASN A O 1
ATOM 562 N N . THR A 1 70 ? -3.576 -6.285 4.919 1.00 94.25 70 THR A N 1
ATOM 563 C CA . THR A 1 70 ? -3.841 -5.337 3.835 1.00 94.25 70 THR A CA 1
ATOM 564 C C . THR A 1 70 ? -2.565 -4.954 3.084 1.00 94.25 70 THR A C 1
ATOM 566 O O . THR A 1 70 ? -2.586 -4.777 1.867 1.00 94.25 70 THR A O 1
ATOM 569 N N . PHE A 1 71 ? -1.436 -4.855 3.793 1.00 95.44 71 PHE A N 1
ATOM 570 C CA . PHE A 1 71 ? -0.134 -4.638 3.165 1.00 95.44 71 PHE A CA 1
ATOM 571 C C . PHE A 1 71 ? 0.275 -5.823 2.282 1.00 95.44 71 PHE A C 1
ATOM 573 O O . PHE A 1 71 ? 0.757 -5.610 1.172 1.00 95.44 71 PHE A O 1
ATOM 580 N N . LYS A 1 72 ? 0.048 -7.063 2.735 1.00 95.25 72 LYS A N 1
ATOM 581 C CA . LYS A 1 72 ? 0.340 -8.269 1.941 1.00 95.25 72 LYS A CA 1
ATOM 582 C C . LYS A 1 72 ? -0.458 -8.307 0.646 1.00 95.25 72 LYS A C 1
ATOM 584 O O . LYS A 1 72 ? 0.133 -8.521 -0.407 1.00 95.25 72 LYS A O 1
ATOM 589 N N . GLU A 1 73 ? -1.759 -8.026 0.717 1.00 95.00 73 GLU A N 1
ATOM 590 C CA . GLU A 1 73 ? -2.612 -7.940 -0.474 1.00 95.00 73 GLU A CA 1
ATOM 591 C C . GLU A 1 73 ? -2.139 -6.849 -1.442 1.00 95.00 73 GLU A C 1
ATOM 593 O O . GLU A 1 73 ? -2.105 -7.056 -2.655 1.00 95.00 73 GLU A O 1
ATOM 598 N N . LEU A 1 74 ? -1.748 -5.682 -0.918 1.00 95.19 74 LEU A N 1
ATOM 599 C CA . LEU A 1 74 ? -1.196 -4.604 -1.734 1.00 95.19 74 LEU A CA 1
ATOM 600 C C . LEU A 1 74 ? 0.129 -5.025 -2.388 1.00 95.19 74 LEU A C 1
ATOM 602 O O . LEU A 1 74 ? 0.320 -4.780 -3.577 1.00 95.19 74 LEU A O 1
ATOM 606 N N . ARG A 1 75 ? 1.032 -5.674 -1.643 1.00 94.88 75 ARG A N 1
ATOM 607 C CA . ARG A 1 75 ? 2.316 -6.165 -2.166 1.00 94.88 75 ARG A CA 1
ATOM 608 C C . ARG A 1 75 ? 2.101 -7.180 -3.284 1.00 94.88 75 ARG A C 1
ATOM 610 O O . ARG A 1 75 ? 2.728 -7.061 -4.331 1.00 94.88 75 ARG A O 1
ATOM 617 N N . GLU A 1 76 ? 1.192 -8.130 -3.092 1.00 94.06 76 GLU A N 1
ATOM 618 C CA . GLU A 1 76 ? 0.832 -9.116 -4.113 1.00 94.06 76 GLU A CA 1
ATOM 619 C C . GLU A 1 76 ? 0.244 -8.444 -5.360 1.00 94.06 76 GLU A C 1
ATOM 621 O O . GLU A 1 76 ? 0.652 -8.754 -6.479 1.00 94.06 76 GLU A O 1
ATOM 626 N N . HIS A 1 77 ? -0.642 -7.456 -5.183 1.00 93.81 77 HIS A N 1
ATOM 627 C CA . HIS A 1 77 ? -1.182 -6.675 -6.295 1.00 93.81 77 HIS A CA 1
ATOM 628 C C . HIS A 1 77 ? -0.079 -5.993 -7.109 1.00 93.81 77 HIS A C 1
ATOM 630 O O . HIS A 1 77 ? -0.071 -6.083 -8.336 1.00 93.81 77 HIS A O 1
ATOM 636 N N . VAL A 1 78 ? 0.859 -5.330 -6.429 1.00 92.62 78 VAL A N 1
ATOM 637 C CA . VAL A 1 78 ? 1.972 -4.630 -7.077 1.00 92.62 78 VAL A CA 1
ATOM 638 C C . VAL A 1 78 ? 2.890 -5.613 -7.794 1.00 92.62 78 VAL A C 1
ATOM 640 O O . VAL A 1 78 ? 3.214 -5.390 -8.957 1.00 92.62 78 VAL A O 1
ATOM 643 N N . GLN A 1 79 ? 3.259 -6.727 -7.161 1.00 90.50 79 GLN A N 1
ATOM 644 C CA . GLN A 1 79 ? 4.089 -7.759 -7.789 1.00 90.50 79 GLN A CA 1
ATOM 645 C C . GLN A 1 79 ? 3.416 -8.360 -9.029 1.00 90.50 79 GLN A C 1
ATOM 647 O O . GLN A 1 79 ? 4.077 -8.543 -10.050 1.00 90.50 79 GLN A O 1
ATOM 652 N N . ALA A 1 80 ? 2.101 -8.590 -8.986 1.00 90.69 80 ALA A N 1
ATOM 653 C CA . ALA A 1 80 ? 1.340 -9.049 -10.143 1.00 90.69 80 ALA A CA 1
ATOM 654 C C . ALA A 1 80 ? 1.323 -8.011 -11.278 1.00 90.69 80 ALA A C 1
ATOM 656 O O . ALA A 1 80 ? 1.476 -8.374 -12.444 1.00 90.69 80 ALA A O 1
ATOM 657 N N . GLN A 1 81 ? 1.181 -6.718 -10.963 1.00 89.88 81 GLN A N 1
ATOM 658 C CA . GLN A 1 81 ? 1.258 -5.659 -11.974 1.00 89.88 81 GLN A CA 1
ATOM 659 C C . GLN A 1 81 ? 2.652 -5.538 -12.584 1.00 89.88 81 GLN A C 1
ATOM 661 O O . GLN A 1 81 ? 2.772 -5.399 -13.800 1.00 89.88 81 GLN A O 1
ATOM 666 N N . LEU A 1 82 ? 3.700 -5.624 -11.765 1.00 85.75 82 LEU A N 1
ATOM 667 C CA . LEU A 1 82 ? 5.077 -5.616 -12.246 1.00 85.75 82 LEU A CA 1
ATOM 668 C C . LEU A 1 82 ? 5.329 -6.815 -13.163 1.00 85.75 82 LEU A C 1
ATOM 670 O O . LEU A 1 82 ? 5.824 -6.626 -14.265 1.00 85.75 82 LEU A O 1
ATOM 674 N N . ALA A 1 83 ? 4.907 -8.020 -12.782 1.00 85.56 83 ALA A N 1
ATOM 675 C CA . ALA A 1 83 ? 5.052 -9.207 -13.624 1.00 85.56 83 ALA A CA 1
ATOM 676 C C . ALA A 1 83 ? 4.264 -9.115 -14.946 1.00 85.56 83 ALA A C 1
ATOM 678 O O . ALA A 1 83 ? 4.706 -9.637 -15.964 1.00 85.56 83 ALA A O 1
ATOM 679 N N . ALA A 1 84 ? 3.103 -8.452 -14.948 1.00 86.62 84 ALA A N 1
ATOM 680 C CA . ALA A 1 84 ? 2.279 -8.291 -16.146 1.00 86.62 84 ALA A CA 1
ATOM 681 C C . ALA A 1 84 ? 2.811 -7.232 -17.127 1.00 86.62 84 ALA A C 1
ATOM 683 O O . ALA A 1 84 ? 2.515 -7.301 -18.320 1.00 86.62 84 ALA A O 1
ATOM 684 N N . HIS A 1 85 ? 3.550 -6.235 -16.633 1.00 81.81 85 HIS A N 1
ATOM 685 C CA . HIS A 1 85 ? 3.982 -5.077 -17.422 1.00 81.81 85 HIS A CA 1
ATOM 686 C C . HIS A 1 85 ? 5.501 -4.973 -17.612 1.00 81.81 85 HIS A C 1
ATOM 688 O O . HIS A 1 85 ? 5.945 -4.196 -18.456 1.00 81.81 85 HIS A O 1
ATOM 694 N N . CYS A 1 86 ? 6.297 -5.732 -16.859 1.00 70.50 86 CYS A N 1
ATOM 695 C CA . CYS A 1 86 ? 7.750 -5.756 -16.966 1.00 70.50 86 CYS A CA 1
ATOM 696 C C . CYS A 1 86 ? 8.200 -7.011 -17.722 1.00 70.50 86 CYS A C 1
ATOM 698 O O . CYS A 1 86 ? 7.743 -8.120 -17.442 1.00 70.50 86 CYS A O 1
ATOM 700 N N . ALA A 1 87 ? 9.095 -6.836 -18.691 1.00 69.00 87 ALA A N 1
ATOM 701 C CA . ALA A 1 87 ? 9.699 -7.958 -19.392 1.00 69.00 87 ALA A CA 1
ATOM 702 C C . ALA A 1 87 ? 10.736 -8.646 -18.472 1.00 69.00 87 ALA A C 1
ATOM 704 O O . ALA A 1 87 ? 11.464 -7.959 -17.746 1.00 69.00 87 ALA A O 1
ATOM 705 N N . PRO A 1 88 ? 10.812 -9.990 -18.452 1.00 63.91 88 PRO A N 1
ATOM 706 C CA . PRO A 1 88 ? 11.668 -10.725 -17.515 1.00 63.91 88 PRO A CA 1
ATOM 707 C C . PRO A 1 88 ? 13.170 -10.455 -17.711 1.00 63.91 88 PRO A C 1
ATOM 709 O O . PRO A 1 88 ? 13.947 -10.601 -16.772 1.00 63.91 88 PRO A O 1
ATOM 712 N N . ASP A 1 89 ? 13.577 -10.029 -18.903 1.00 65.81 89 ASP A N 1
ATOM 713 C CA . ASP A 1 89 ? 14.939 -9.630 -19.273 1.00 65.81 89 ASP A CA 1
ATOM 714 C C . ASP A 1 89 ? 15.306 -8.197 -18.846 1.00 65.81 89 ASP A C 1
ATOM 716 O O . ASP A 1 89 ? 16.486 -7.864 -18.767 1.00 65.81 89 ASP A O 1
ATOM 720 N N . ALA A 1 90 ? 14.318 -7.360 -18.517 1.00 64.38 90 ALA A N 1
ATOM 721 C CA . ALA A 1 90 ? 14.514 -5.969 -18.105 1.00 64.38 90 ALA A CA 1
ATOM 722 C C . ALA A 1 90 ? 14.635 -5.781 -16.577 1.00 64.38 90 ALA A C 1
ATOM 724 O O . ALA A 1 90 ? 14.787 -4.653 -16.101 1.00 64.38 90 ALA A O 1
ATOM 725 N N . THR A 1 91 ? 14.555 -6.859 -15.787 1.00 60.03 91 THR A N 1
ATOM 726 C CA . THR A 1 91 ? 14.554 -6.768 -14.317 1.00 60.03 91 THR A CA 1
ATOM 727 C C . THR A 1 91 ? 15.973 -6.832 -13.747 1.00 60.03 91 THR A C 1
ATOM 729 O O . THR A 1 91 ? 16.740 -7.746 -14.042 1.00 60.03 91 THR A O 1
ATOM 732 N N . SER A 1 92 ? 16.324 -5.883 -12.874 1.00 62.12 92 SER A N 1
ATOM 733 C CA . SER A 1 92 ? 17.584 -5.938 -12.124 1.00 62.12 92 SER A CA 1
ATOM 734 C C . SER A 1 92 ? 17.549 -7.065 -11.089 1.00 62.12 92 SER A C 1
ATOM 736 O O . SER A 1 92 ? 16.571 -7.217 -10.357 1.00 62.12 92 SER A O 1
ATOM 738 N N . VAL A 1 93 ? 18.630 -7.842 -10.996 1.00 62.72 93 VAL A N 1
ATOM 739 C CA . VAL A 1 93 ? 18.770 -8.887 -9.972 1.00 62.72 93 VAL A CA 1
ATOM 740 C C . VAL A 1 93 ? 18.765 -8.264 -8.564 1.00 62.72 93 VAL A C 1
ATOM 742 O O . VAL A 1 93 ? 19.546 -7.338 -8.313 1.00 62.72 93 VAL A O 1
ATOM 745 N N . PRO A 1 94 ? 17.929 -8.771 -7.632 1.00 61.59 94 PRO A N 1
ATOM 746 C CA . PRO A 1 94 ? 17.856 -8.264 -6.265 1.00 61.59 94 PRO A CA 1
ATOM 747 C C . PRO A 1 94 ? 19.230 -8.251 -5.583 1.00 61.59 94 PRO A C 1
ATOM 749 O O . PRO A 1 94 ? 19.983 -9.220 -5.669 1.00 61.59 94 PRO A O 1
ATOM 752 N N . GLY A 1 95 ? 19.557 -7.153 -4.898 1.00 66.12 95 GLY A N 1
ATOM 753 C CA . GLY A 1 95 ? 20.799 -7.014 -4.128 1.00 66.12 95 GLY A CA 1
ATOM 754 C C . GLY A 1 95 ? 22.008 -6.468 -4.895 1.00 66.12 95 GLY A C 1
ATOM 755 O O . GLY A 1 95 ? 23.064 -6.292 -4.288 1.00 66.12 95 GLY A O 1
ATOM 756 N N . LYS A 1 96 ? 21.889 -6.147 -6.192 1.00 62.78 96 LYS A N 1
ATOM 757 C CA . LYS A 1 96 ? 22.938 -5.374 -6.873 1.00 62.78 96 LYS A CA 1
ATOM 758 C C . LYS A 1 96 ? 22.803 -3.876 -6.557 1.00 62.78 96 LYS A C 1
ATOM 760 O O . LYS A 1 96 ? 21.715 -3.326 -6.733 1.00 62.78 96 LYS A O 1
ATOM 765 N N . PRO A 1 97 ? 23.877 -3.196 -6.109 1.00 57.00 97 PRO A N 1
ATOM 766 C CA . PRO A 1 97 ? 23.859 -1.749 -5.935 1.00 57.00 97 PRO A CA 1
ATOM 767 C C . PRO A 1 97 ? 23.653 -1.058 -7.288 1.00 57.00 97 PRO A C 1
ATOM 769 O O . PRO A 1 97 ? 24.124 -1.537 -8.320 1.00 57.00 97 PRO A O 1
ATOM 772 N N . TRP A 1 98 ? 22.939 0.067 -7.281 1.00 52.38 98 TRP A N 1
ATOM 773 C CA . TRP A 1 98 ? 22.668 0.851 -8.485 1.00 52.38 98 TRP A CA 1
ATOM 774 C C . TRP A 1 98 ? 23.992 1.347 -9.089 1.00 52.38 98 TRP A C 1
ATOM 776 O O . TRP A 1 98 ? 24.706 2.131 -8.459 1.00 52.38 98 TRP A O 1
ATOM 786 N N . VAL A 1 99 ? 24.344 0.877 -10.290 1.00 57.66 99 VAL A N 1
ATOM 787 C CA . VAL A 1 99 ? 25.536 1.347 -11.009 1.00 57.66 99 VAL A CA 1
ATOM 788 C C . VAL A 1 99 ? 25.197 2.696 -11.630 1.00 57.66 99 VAL A C 1
ATOM 790 O O . VAL A 1 99 ? 24.371 2.798 -12.534 1.00 57.66 99 VAL A O 1
ATOM 793 N N . ARG A 1 100 ? 25.803 3.763 -11.111 1.00 47.84 100 ARG A N 1
ATOM 794 C CA . ARG A 1 100 ? 25.633 5.113 -11.647 1.00 47.84 100 ARG A CA 1
ATOM 795 C C . ARG A 1 100 ? 26.610 5.319 -12.808 1.00 47.84 100 ARG A C 1
ATOM 797 O O . ARG A 1 100 ? 27.685 5.867 -12.606 1.00 47.84 100 ARG A O 1
ATOM 804 N N . GLY A 1 101 ? 26.211 4.903 -14.006 1.00 48.16 101 GLY A N 1
ATOM 805 C CA . GLY A 1 101 ? 26.944 5.150 -15.250 1.00 48.16 101 GLY A CA 1
ATOM 806 C C . GLY A 1 101 ? 26.625 4.101 -16.312 1.00 48.16 101 GLY A C 1
ATOM 807 O O . GLY A 1 101 ? 26.562 2.916 -16.003 1.00 48.16 101 GLY A O 1
ATOM 808 N N . TRP A 1 102 ? 26.416 4.530 -17.559 1.00 54.28 102 TRP A N 1
ATOM 809 C CA . TRP A 1 102 ? 26.746 3.691 -18.712 1.00 54.28 102 TRP A CA 1
ATOM 810 C C . TRP A 1 102 ? 28.241 3.378 -18.595 1.00 54.28 102 TRP A C 1
ATOM 812 O O . TRP A 1 102 ? 29.077 4.231 -18.877 1.00 54.28 102 TRP A O 1
ATOM 822 N N . ASP A 1 103 ? 28.578 2.213 -18.058 1.00 57.69 103 ASP A N 1
ATOM 823 C CA . ASP A 1 103 ? 29.960 1.755 -18.002 1.00 57.69 103 ASP A CA 1
ATOM 824 C C . ASP A 1 103 ? 30.308 1.190 -19.389 1.00 57.69 103 ASP A C 1
ATOM 826 O O . ASP A 1 103 ? 30.056 0.024 -19.678 1.00 57.69 103 ASP A O 1
ATOM 830 N N . ASP A 1 104 ? 30.867 2.032 -20.265 1.00 57.25 104 ASP A N 1
ATOM 831 C CA . ASP A 1 104 ? 31.439 1.674 -21.580 1.00 57.25 104 ASP A CA 1
ATOM 832 C C . ASP A 1 104 ? 32.730 0.825 -21.457 1.00 57.25 104 ASP A C 1
ATOM 834 O O . ASP A 1 104 ? 33.634 0.900 -22.290 1.00 57.25 104 ASP A O 1
ATOM 838 N N . ASN A 1 105 ? 32.872 0.013 -20.407 1.00 57.12 105 ASN A N 1
ATOM 839 C CA . ASN A 1 105 ? 34.091 -0.764 -20.167 1.00 57.12 105 ASN A CA 1
ATOM 840 C C . ASN A 1 105 ? 34.146 -2.104 -20.928 1.00 57.12 105 ASN A C 1
ATOM 842 O O . ASN A 1 105 ? 35.078 -2.880 -20.730 1.00 57.12 105 ASN A O 1
ATOM 846 N N . ASP A 1 106 ? 33.233 -2.336 -21.877 1.00 54.53 106 ASP A N 1
ATOM 847 C CA . ASP A 1 106 ? 33.314 -3.424 -22.865 1.00 54.53 106 ASP A CA 1
ATOM 848 C C . ASP A 1 106 ? 34.079 -3.028 -24.150 1.00 54.53 106 ASP A C 1
ATOM 850 O O . ASP A 1 106 ? 33.882 -3.613 -25.218 1.00 54.53 106 ASP A O 1
ATOM 854 N N . VAL A 1 107 ? 35.000 -2.058 -24.094 1.00 52.75 107 VAL A N 1
ATOM 855 C CA . VAL A 1 107 ? 35.980 -1.888 -25.181 1.00 52.75 107 VAL A CA 1
ATOM 856 C C . VAL A 1 107 ? 37.131 -2.863 -24.949 1.00 52.75 107 VAL A C 1
ATOM 858 O O . VAL A 1 107 ? 38.060 -2.602 -24.183 1.00 52.75 107 VAL A O 1
ATOM 861 N N . ALA A 1 108 ? 37.076 -4.009 -25.632 1.00 51.12 108 ALA A N 1
ATOM 862 C CA . ALA A 1 108 ? 38.209 -4.924 -25.733 1.00 51.12 108 ALA A CA 1
ATOM 863 C C . ALA A 1 108 ? 39.475 -4.143 -26.144 1.00 51.12 108 ALA A C 1
ATOM 865 O O . ALA A 1 108 ? 39.398 -3.312 -27.054 1.00 51.12 108 ALA A O 1
ATOM 866 N N . PRO A 1 109 ? 40.646 -4.387 -25.526 1.00 46.44 109 PRO A N 1
ATOM 867 C CA . PRO A 1 109 ? 41.843 -3.623 -25.843 1.00 46.44 109 PRO A CA 1
ATOM 868 C C . PRO A 1 109 ? 42.223 -3.848 -27.309 1.00 46.44 109 PRO A C 1
ATOM 870 O O . PRO A 1 109 ? 42.634 -4.943 -27.706 1.00 46.44 109 PRO A O 1
ATOM 873 N N . THR A 1 110 ? 42.097 -2.804 -28.127 1.00 48.47 110 THR A N 1
ATOM 874 C CA . THR A 1 110 ? 42.638 -2.757 -29.483 1.00 48.47 110 THR A CA 1
ATOM 875 C C . THR A 1 110 ? 44.146 -2.966 -29.378 1.00 48.47 110 THR A C 1
ATOM 877 O O . THR A 1 110 ? 44.875 -2.104 -28.889 1.00 48.47 110 THR A O 1
ATOM 880 N N . LYS A 1 111 ? 44.634 -4.140 -29.797 1.00 47.94 111 LYS A N 1
ATOM 881 C CA . LYS A 1 111 ? 46.073 -4.404 -29.911 1.00 47.94 111 LYS A CA 1
ATOM 882 C C . LYS A 1 111 ? 46.696 -3.340 -30.819 1.00 47.94 111 LYS A C 1
ATOM 884 O O . LYS A 1 111 ? 46.366 -3.272 -32.001 1.00 47.94 111 LYS A O 1
ATOM 889 N N . ALA A 1 112 ? 47.605 -2.538 -30.272 1.00 42.38 112 ALA A N 1
ATOM 890 C CA . ALA A 1 112 ? 48.457 -1.652 -31.055 1.00 42.38 112 ALA A CA 1
ATOM 891 C C . ALA A 1 112 ? 49.377 -2.485 -31.977 1.00 42.38 112 ALA A C 1
ATOM 893 O O . ALA A 1 112 ? 49.865 -3.537 -31.547 1.00 42.38 112 ALA A O 1
ATOM 894 N N . PRO A 1 113 ? 49.634 -2.058 -33.228 1.00 42.66 113 PRO A N 1
ATOM 895 C CA . PRO A 1 113 ? 50.575 -2.751 -34.099 1.00 42.66 113 PRO A CA 1
ATOM 896 C C . PRO A 1 113 ? 52.008 -2.581 -33.570 1.00 42.66 113 PRO A C 1
ATOM 898 O O . PRO A 1 113 ? 52.450 -1.465 -33.297 1.00 42.66 113 PRO A O 1
ATOM 901 N N . GLN A 1 114 ? 52.732 -3.695 -33.419 1.00 44.44 114 GLN A N 1
ATOM 902 C CA . GLN A 1 114 ? 54.167 -3.691 -33.123 1.00 44.44 114 GLN A CA 1
ATOM 903 C C . GLN A 1 114 ? 54.914 -3.060 -34.302 1.00 44.44 114 GLN A C 1
ATOM 905 O O . GLN A 1 114 ? 54.855 -3.569 -35.421 1.00 44.44 114 GLN A O 1
ATOM 910 N N . ALA A 1 115 ? 55.591 -1.938 -34.049 1.00 43.12 115 ALA A N 1
ATOM 911 C CA . ALA A 1 115 ? 56.487 -1.318 -35.012 1.00 43.12 115 ALA A CA 1
ATOM 912 C C . ALA A 1 115 ? 57.701 -2.230 -35.223 1.00 43.12 115 ALA A C 1
ATO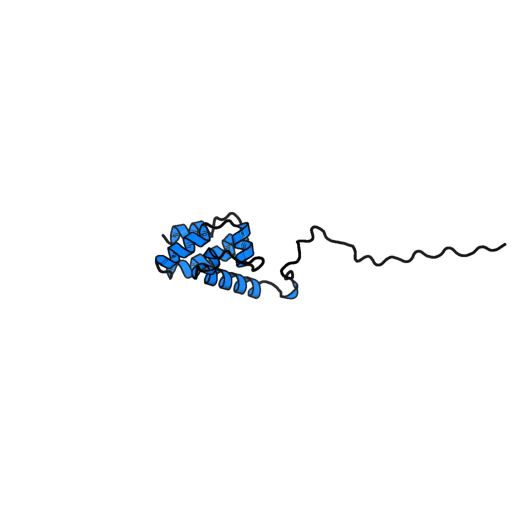M 914 O O . ALA A 1 115 ? 58.374 -2.618 -34.268 1.00 43.12 115 ALA A O 1
ATOM 915 N N . GLY A 1 116 ? 57.911 -2.589 -36.487 1.00 43.91 116 GLY A N 1
ATOM 916 C CA . GLY A 1 116 ? 58.948 -3.494 -36.939 1.00 43.91 116 GLY A CA 1
ATOM 917 C C . GLY A 1 116 ? 60.358 -3.006 -36.628 1.00 43.91 116 GLY A C 1
ATOM 918 O O . GLY A 1 116 ? 60.707 -1.839 -36.787 1.00 43.91 116 GLY A O 1
ATOM 919 N N . GLU A 1 117 ? 61.136 -3.988 -36.205 1.00 46.34 117 GLU A N 1
ATOM 920 C CA . GLU A 1 117 ? 62.572 -4.155 -36.348 1.00 46.34 117 GLU A CA 1
ATOM 921 C C . GLU A 1 117 ? 63.143 -3.444 -37.593 1.00 46.34 117 GLU A C 1
ATOM 923 O O . GLU A 1 117 ? 62.782 -3.762 -38.727 1.00 46.34 117 GLU A O 1
ATOM 928 N N . LEU A 1 118 ? 64.064 -2.500 -37.387 1.00 41.53 118 LEU A N 1
ATOM 929 C CA . LEU A 1 118 ? 65.012 -2.074 -38.415 1.00 41.53 118 LEU A CA 1
ATOM 930 C C . LEU A 1 118 ? 66.413 -2.407 -37.914 1.00 41.53 118 LEU A C 1
ATOM 932 O O . LEU A 1 118 ? 66.933 -1.794 -36.984 1.00 41.53 118 LEU A O 1
ATOM 936 N N . VAL A 1 119 ? 66.961 -3.452 -38.526 1.00 45.47 119 VAL A N 1
ATOM 937 C CA . VAL A 1 119 ? 68.340 -3.910 -38.399 1.00 45.47 119 VAL A CA 1
ATOM 938 C C . VAL A 1 119 ? 69.216 -3.122 -39.374 1.00 45.47 119 VAL A C 1
ATOM 940 O O . VAL A 1 119 ? 68.771 -2.824 -40.482 1.00 45.47 119 VAL A O 1
ATOM 943 N N . SER A 1 120 ? 70.490 -2.983 -38.986 1.00 45.47 120 SER A N 1
ATOM 944 C CA . SER A 1 120 ? 71.676 -2.461 -39.705 1.00 45.47 120 SER A CA 1
ATOM 945 C C . SER A 1 120 ? 71.985 -0.978 -39.532 1.00 45.47 120 SER A C 1
ATOM 947 O O . SER A 1 120 ? 71.297 -0.131 -40.134 1.00 45.47 120 SER A O 1
#

Radius of gyration: 23.87 Å; chains: 1; bounding box: 87×24×51 Å

pLDDT: mean 80.71, std 17.84, range [41.53, 95.44]